Protein AF-A0A3D3BVU7-F1 (afdb_monomer_lite)

pLDDT: mean 93.95, std 6.25, range [63.25, 98.12]

Sequence (41 aa):
MKSKLEYIWLDGYQPSQSLRSKTRVESDFGGTLEECPMWSF

Secondary structure (DSSP, 8-state):
-EEEEEEEEE---SSS--EEEEEEEEES--S-STTS-----

Radius of gyration: 12.79 Å; chains: 1; bounding box: 23×13×36 Å

Structure (mmCIF, N/CA/C/O backbone):
data_AF-A0A3D3BVU7-F1
#
_entry.id   AF-A0A3D3BVU7-F1
#
loop_
_atom_site.group_PDB
_atom_site.id
_atom_site.type_symbol
_atom_site.label_atom_id
_atom_site.label_alt_id
_atom_site.label_comp_id
_atom_site.label_asym_id
_atom_site.label_entity_id
_atom_site.label_seq_id
_atom_site.pdbx_PDB_ins_code
_atom_site.Cartn_x
_atom_site.Cartn_y
_atom_site.Cartn_z
_atom_site.occupancy
_atom_site.B_iso_or_equiv
_atom_site.auth_seq_id
_atom_site.auth_comp_id
_atom_site.auth_asym_id
_atom_site.auth_atom_id
_atom_site.pdbx_PDB_model_num
ATOM 1 N N . MET A 1 1 ? -13.915 2.598 15.406 1.00 87.44 1 MET A N 1
ATOM 2 C CA . MET A 1 1 ? -13.978 3.710 14.403 1.00 87.44 1 MET A CA 1
ATOM 3 C C . MET A 1 1 ? -13.618 3.124 13.040 1.00 87.44 1 MET A C 1
ATOM 5 O O . MET A 1 1 ? -12.830 2.190 13.023 1.00 87.44 1 MET A O 1
ATOM 9 N N . LYS A 1 2 ? -14.204 3.581 11.922 1.00 94.12 2 LYS A N 1
ATOM 10 C CA . LYS A 1 2 ? -13.818 3.075 10.590 1.00 94.12 2 LYS A CA 1
ATOM 11 C C . LYS A 1 2 ? -12.727 3.949 9.981 1.00 94.12 2 LYS A C 1
ATOM 13 O O . LYS A 1 2 ? -12.893 5.166 9.933 1.00 94.12 2 LYS A O 1
ATOM 18 N N . SER A 1 3 ? -11.686 3.313 9.462 1.00 96.12 3 SER A N 1
ATOM 19 C CA . SER A 1 3 ? -10.561 3.946 8.776 1.00 96.12 3 SER A CA 1
ATOM 20 C C . SER A 1 3 ? -10.515 3.492 7.319 1.00 96.12 3 SER A C 1
ATOM 22 O O . SER A 1 3 ? -10.906 2.371 6.987 1.00 96.12 3 SER A O 1
ATOM 24 N N . LYS A 1 4 ? -10.060 4.377 6.430 1.00 96.69 4 LYS A N 1
ATOM 25 C CA . LYS A 1 4 ? -9.804 4.056 5.022 1.00 96.69 4 LYS A CA 1
ATOM 26 C C . LYS A 1 4 ? -8.300 3.910 4.829 1.00 96.69 4 LYS A C 1
ATOM 28 O O . LYS A 1 4 ? -7.570 4.856 5.102 1.00 96.69 4 LYS A O 1
ATOM 33 N N . LEU A 1 5 ? -7.864 2.746 4.364 1.00 96.31 5 LEU A N 1
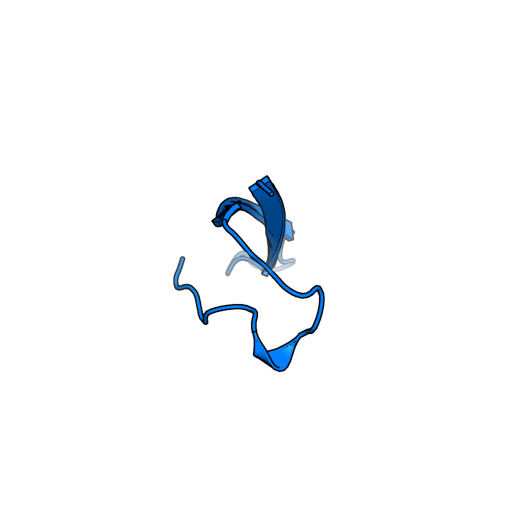ATOM 34 C CA . LEU A 1 5 ? -6.464 2.443 4.081 1.00 96.31 5 LEU A CA 1
ATOM 35 C C . LEU A 1 5 ? -6.282 2.391 2.565 1.00 96.31 5 LEU A C 1
ATOM 37 O O . LEU A 1 5 ? -6.848 1.513 1.913 1.00 96.31 5 LEU A O 1
ATOM 41 N N . GLU A 1 6 ? -5.528 3.330 2.000 1.00 96.88 6 GLU A N 1
ATOM 42 C CA . GLU A 1 6 ? -5.222 3.335 0.568 1.00 96.88 6 GLU A CA 1
ATOM 43 C C . GLU A 1 6 ? -3.942 2.538 0.318 1.00 96.88 6 GLU A C 1
ATOM 45 O O . GLU A 1 6 ? -2.848 2.953 0.696 1.00 96.88 6 GLU A O 1
ATOM 50 N N . TYR A 1 7 ? -4.085 1.378 -0.314 1.00 96.62 7 TYR A N 1
ATOM 51 C CA . TYR A 1 7 ? -2.959 0.548 -0.722 1.00 96.62 7 TYR A CA 1
ATOM 52 C C . TYR A 1 7 ? -2.537 0.979 -2.119 1.00 96.62 7 TYR A C 1
ATOM 54 O O . TYR A 1 7 ? -3.367 0.987 -3.024 1.00 96.62 7 TYR A O 1
ATOM 62 N N . ILE A 1 8 ? -1.261 1.317 -2.292 1.00 96.12 8 ILE A N 1
ATOM 63 C CA . ILE A 1 8 ? -0.691 1.817 -3.547 1.00 96.12 8 ILE A CA 1
ATOM 64 C C . ILE A 1 8 ? 0.450 0.888 -3.969 1.00 96.12 8 ILE A C 1
ATOM 66 O O . ILE A 1 8 ? 1.261 0.489 -3.136 1.00 96.12 8 ILE A O 1
ATOM 70 N N . TRP A 1 9 ? 0.517 0.533 -5.251 1.00 95.69 9 TRP A N 1
ATOM 71 C CA . TRP A 1 9 ? 1.595 -0.282 -5.819 1.00 95.69 9 TRP A CA 1
ATOM 72 C C . TRP A 1 9 ? 1.869 0.092 -7.281 1.00 95.69 9 TRP A C 1
ATOM 74 O O . TRP A 1 9 ? 1.104 0.833 -7.899 1.00 95.69 9 TRP A O 1
ATOM 84 N N . LEU A 1 10 ? 2.978 -0.407 -7.829 1.00 96.19 10 LEU A N 1
ATOM 85 C CA . LEU A 1 10 ? 3.322 -0.271 -9.246 1.00 96.19 10 LEU A CA 1
ATOM 86 C C . LEU A 1 10 ? 2.806 -1.480 -10.028 1.00 96.19 10 LEU A C 1
ATOM 88 O O . LEU A 1 10 ? 2.899 -2.612 -9.553 1.00 96.19 10 LEU A O 1
ATOM 92 N N . ASP A 1 11 ? 2.268 -1.251 -11.223 1.00 95.75 11 ASP A N 1
ATOM 93 C CA . ASP A 1 11 ? 1.907 -2.339 -12.131 1.00 95.75 11 ASP A CA 1
ATOM 94 C C . ASP A 1 11 ? 3.126 -2.965 -12.835 1.00 95.75 11 ASP A C 1
ATOM 96 O O . ASP A 1 11 ? 4.276 -2.597 -12.606 1.00 95.75 11 ASP A O 1
ATOM 100 N N . GLY A 1 12 ? 2.875 -3.966 -13.680 1.00 96.19 12 GLY A N 1
ATOM 101 C CA . GLY A 1 12 ? 3.909 -4.646 -14.463 1.00 96.19 12 GLY A CA 1
ATOM 102 C C . GLY A 1 12 ? 4.148 -4.057 -15.857 1.00 96.19 12 GLY A C 1
ATOM 103 O O . GLY A 1 12 ? 4.760 -4.740 -16.677 1.00 96.19 12 GLY A O 1
ATOM 104 N N . TYR A 1 13 ? 3.628 -2.865 -16.178 1.00 97.12 13 TYR A N 1
ATOM 105 C CA . TYR A 1 13 ? 3.724 -2.327 -17.538 1.00 97.12 13 TYR A CA 1
ATOM 106 C C . TYR A 1 13 ? 5.155 -1.875 -17.879 1.00 97.12 13 TYR A C 1
ATOM 108 O O . TYR A 1 13 ? 5.895 -1.376 -17.031 1.00 97.12 13 TYR A O 1
ATOM 116 N N . GLN A 1 14 ? 5.544 -2.048 -19.146 1.00 95.81 14 GLN A N 1
ATOM 117 C CA . GLN A 1 14 ? 6.841 -1.638 -19.692 1.00 95.81 14 GLN A CA 1
ATOM 118 C C . GLN A 1 14 ? 6.637 -0.717 -20.908 1.0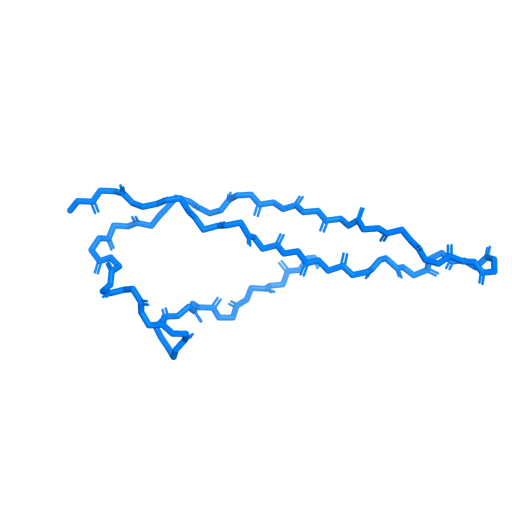0 95.81 14 GLN A C 1
ATOM 120 O O . GLN A 1 14 ? 5.674 -0.907 -21.651 1.00 95.81 14 GLN A O 1
ATOM 125 N N . PRO A 1 15 ? 7.522 0.274 -21.151 1.00 96.19 15 PRO A N 1
ATOM 126 C CA . PRO A 1 15 ? 8.804 0.520 -20.474 1.00 96.19 15 PRO A CA 1
ATOM 127 C C . PRO A 1 15 ? 8.685 1.259 -19.133 1.00 96.19 15 PRO A C 1
ATOM 129 O O . PRO A 1 15 ? 9.682 1.414 -18.434 1.00 96.19 15 PRO A O 1
ATOM 132 N N . SER A 1 16 ? 7.497 1.744 -18.775 1.00 96.88 16 SER A N 1
ATOM 133 C CA . SER A 1 16 ? 7.287 2.537 -17.563 1.00 96.88 16 SER A CA 1
ATOM 134 C C . SER A 1 16 ? 6.066 2.046 -16.809 1.00 96.88 16 SER A C 1
ATOM 136 O O . SER A 1 16 ? 4.988 1.944 -17.382 1.00 96.88 16 SER A O 1
ATOM 138 N N . GLN A 1 17 ? 6.239 1.781 -15.521 1.00 98.12 17 GLN A N 1
ATOM 139 C CA . GLN A 1 17 ? 5.161 1.322 -14.655 1.00 98.12 17 GLN A CA 1
ATOM 140 C C . GLN A 1 17 ? 4.223 2.477 -14.301 1.00 98.12 17 GLN A C 1
ATOM 142 O O . GLN A 1 17 ? 4.648 3.631 -14.201 1.00 98.12 17 GLN A O 1
ATOM 147 N N . SER A 1 18 ? 2.957 2.155 -14.059 1.00 97.75 18 SER A N 1
ATOM 148 C CA . SER A 1 18 ? 1.970 3.102 -13.540 1.00 97.75 18 SER A CA 1
ATOM 149 C C . SER A 1 18 ? 1.595 2.784 -12.096 1.00 97.75 18 SER A C 1
ATOM 151 O O . SER A 1 18 ? 1.635 1.632 -11.659 1.00 97.75 18 SER A O 1
ATOM 153 N N . LEU A 1 19 ? 1.191 3.817 -11.353 1.00 97.31 19 LEU A N 1
ATOM 154 C CA . LEU A 1 19 ? 0.616 3.647 -10.022 1.00 97.31 19 LEU A CA 1
ATOM 155 C C . LEU A 1 19 ? -0.781 3.028 -10.122 1.00 97.31 19 LEU A C 1
ATOM 157 O O . LEU A 1 19 ? -1.608 3.416 -10.950 1.00 97.31 19 LEU A O 1
ATOM 161 N N . ARG A 1 20 ? -1.047 2.080 -9.233 1.00 97.00 20 ARG A N 1
ATOM 162 C CA . ARG A 1 20 ? -2.348 1.454 -9.007 1.00 97.00 20 ARG A CA 1
ATOM 163 C C . ARG A 1 20 ? -2.698 1.618 -7.541 1.00 97.00 20 ARG A C 1
ATOM 165 O O . ARG A 1 20 ? -1.804 1.659 -6.695 1.00 97.00 20 ARG A O 1
ATOM 172 N N . SER A 1 21 ? -3.987 1.700 -7.241 1.00 97.00 21 SER A N 1
ATOM 173 C CA . SER A 1 21 ? -4.425 1.772 -5.857 1.00 97.00 21 SER A CA 1
ATOM 174 C C . SER A 1 21 ? -5.775 1.108 -5.621 1.00 97.00 21 SER A C 1
ATOM 176 O O . SER A 1 21 ? -6.535 0.836 -6.556 1.00 97.00 21 SER A O 1
ATOM 178 N N . LYS A 1 22 ? -6.045 0.803 -4.350 1.00 96.38 22 LYS A N 1
ATOM 179 C CA . LYS A 1 22 ? -7.348 0.357 -3.858 1.00 96.38 22 LYS A CA 1
ATOM 180 C C . LYS A 1 22 ? -7.530 0.749 -2.398 1.00 96.38 22 LYS A C 1
ATOM 182 O O . LYS A 1 22 ? -6.589 0.686 -1.606 1.00 96.38 22 LYS A O 1
ATOM 187 N N . THR A 1 23 ? -8.771 1.038 -2.029 1.00 96.88 23 THR A N 1
ATOM 188 C CA . THR A 1 23 ? -9.128 1.368 -0.650 1.00 96.88 23 THR A CA 1
ATOM 189 C C . THR A 1 23 ? -9.615 0.131 0.109 1.00 96.88 23 THR A C 1
ATOM 191 O O . THR A 1 23 ? -10.570 -0.527 -0.309 1.00 96.88 23 THR A O 1
ATOM 194 N N . ARG A 1 24 ? -9.016 -0.156 1.271 1.00 95.12 24 ARG A N 1
ATOM 195 C CA . ARG A 1 24 ? -9.588 -1.029 2.311 1.00 95.12 24 ARG A CA 1
ATOM 196 C C . ARG A 1 24 ? -10.376 -0.181 3.296 1.00 95.12 24 ARG A C 1
ATOM 198 O O . ARG A 1 24 ? -9.889 0.865 3.716 1.00 95.12 24 ARG A O 1
ATOM 205 N N . VAL A 1 25 ? -11.544 -0.643 3.726 1.00 95.50 25 VAL A N 1
ATOM 206 C CA . VAL A 1 25 ? -12.224 -0.066 4.894 1.00 95.50 25 VAL A CA 1
ATOM 207 C C . VAL A 1 25 ? -11.998 -1.006 6.067 1.00 95.50 25 VAL A C 1
ATOM 209 O O . VAL A 1 25 ? -12.466 -2.138 6.021 1.00 95.50 25 VAL A O 1
ATOM 212 N N . GLU A 1 26 ? -11.287 -0.538 7.089 1.00 95.31 26 GLU A N 1
ATOM 213 C CA . GLU A 1 26 ? -10.914 -1.332 8.263 1.00 95.31 26 GLU A CA 1
ATOM 214 C C . GLU A 1 26 ? -11.547 -0.744 9.529 1.00 95.31 26 GLU A C 1
ATOM 216 O O . GLU A 1 26 ? -11.673 0.479 9.671 1.00 95.31 26 GLU A O 1
ATOM 221 N N . SER A 1 27 ? -11.993 -1.609 10.436 1.00 95.88 27 SER A N 1
ATOM 222 C CA . SER A 1 27 ? -12.488 -1.207 11.755 1.00 95.88 27 SER A CA 1
ATOM 223 C C . SER A 1 27 ? -11.378 -1.321 12.788 1.00 95.88 27 SER A C 1
ATOM 225 O O . SER A 1 27 ? -10.626 -2.284 12.774 1.00 95.88 27 SER A O 1
ATOM 227 N N . ASP A 1 28 ? -11.315 -0.350 13.698 1.00 92.44 28 ASP A N 1
ATOM 228 C CA . ASP A 1 28 ? -10.446 -0.392 14.885 1.00 92.44 28 ASP A CA 1
ATOM 229 C C . ASP A 1 28 ? -8.941 -0.438 14.563 1.00 92.44 28 ASP A C 1
ATOM 231 O O . ASP A 1 28 ? -8.136 -0.973 15.315 1.00 92.44 28 ASP A O 1
ATOM 235 N N . PHE A 1 29 ? -8.565 0.193 13.448 1.00 94.19 29 PHE A N 1
ATOM 236 C CA . PHE A 1 29 ? -7.177 0.421 13.053 1.00 94.19 29 PHE A CA 1
ATOM 237 C C . PHE A 1 29 ? -6.499 1.449 13.973 1.00 94.19 29 PHE A C 1
ATOM 239 O O . PHE A 1 29 ? -6.975 2.584 14.080 1.00 94.19 29 PHE A O 1
ATOM 246 N N . GLY A 1 3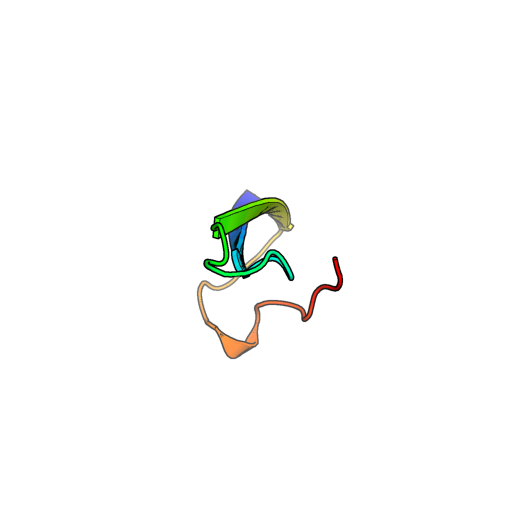0 ? -5.389 1.067 14.608 1.00 94.38 30 GLY A N 1
ATOM 247 C CA . GLY A 1 30 ? -4.644 1.863 15.586 1.00 94.38 30 GLY A CA 1
ATOM 248 C C . GLY A 1 30 ? -3.674 2.879 14.980 1.00 94.38 30 GLY A C 1
ATOM 249 O O . GLY A 1 30 ? -3.159 3.732 15.702 1.00 94.38 30 GLY A O 1
ATOM 250 N N . GLY A 1 31 ? -3.472 2.860 13.658 1.00 93.75 31 GLY A N 1
ATOM 251 C CA . GLY A 1 31 ? -2.719 3.895 12.939 1.00 93.75 31 GLY A CA 1
ATOM 252 C C . GLY A 1 31 ? -1.241 3.581 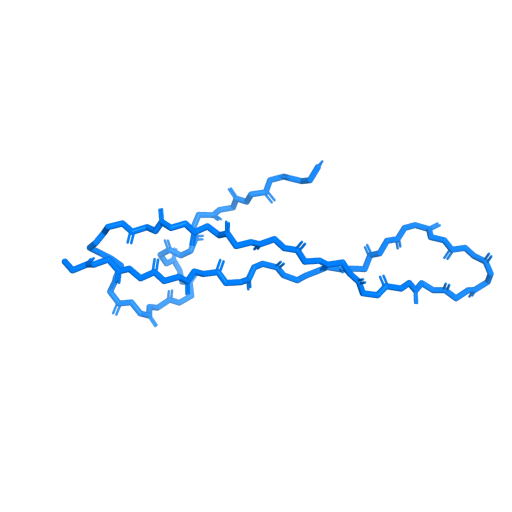12.707 1.00 93.75 31 GLY A C 1
ATOM 253 O O . GLY A 1 31 ? -0.513 4.461 12.248 1.00 93.75 31 GLY A O 1
ATOM 254 N N . THR A 1 32 ? -0.792 2.363 13.010 1.00 96.38 32 THR A N 1
ATOM 255 C CA . THR A 1 32 ? 0.598 1.928 12.804 1.00 96.38 32 THR A CA 1
ATOM 256 C C . THR A 1 32 ? 0.749 1.131 11.509 1.00 96.38 32 THR A C 1
ATOM 258 O O . THR A 1 32 ? -0.221 0.610 10.957 1.00 96.38 32 THR A O 1
ATOM 261 N N . LEU A 1 33 ? 1.974 1.055 10.985 1.00 92.62 33 LEU A N 1
ATOM 262 C CA . LEU A 1 33 ? 2.245 0.326 9.746 1.00 92.62 33 LEU A CA 1
ATOM 263 C C . LEU A 1 33 ? 2.167 -1.189 9.962 1.00 92.62 33 LEU A C 1
ATOM 265 O O . LEU A 1 33 ? 1.725 -1.918 9.081 1.00 92.62 33 LEU A O 1
ATOM 269 N N . GLU A 1 34 ? 2.585 -1.655 11.134 1.00 95.44 34 GLU A N 1
ATOM 270 C CA . GLU A 1 34 ? 2.635 -3.065 11.517 1.00 95.44 34 GLU A CA 1
ATOM 271 C C . GLU A 1 34 ? 1.237 -3.693 11.595 1.00 95.44 34 GLU A C 1
ATOM 273 O O . GLU A 1 34 ? 1.075 -4.891 11.370 1.00 95.44 34 GLU A O 1
ATOM 278 N N . GLU A 1 35 ? 0.221 -2.879 11.880 1.00 94.19 35 GLU A N 1
ATOM 279 C CA . GLU A 1 35 ? -1.185 -3.284 11.902 1.00 94.19 35 GLU A CA 1
ATOM 280 C C . GLU A 1 35 ? -1.816 -3.352 10.507 1.00 94.19 35 GLU A C 1
ATOM 282 O O . GLU A 1 35 ? -2.909 -3.902 10.362 1.00 94.19 35 GLU A O 1
ATOM 287 N N . CYS A 1 36 ? -1.165 -2.811 9.469 1.00 94.81 36 CYS A N 1
ATOM 288 C CA . CYS A 1 36 ? -1.678 -2.888 8.105 1.00 94.81 36 CYS A CA 1
ATOM 289 C C . CYS A 1 36 ? -1.602 -4.341 7.609 1.00 94.81 36 CYS A C 1
ATOM 291 O O . CYS A 1 36 ? -0.504 -4.854 7.374 1.00 94.81 36 CYS A O 1
ATOM 293 N N . PRO A 1 37 ? -2.739 -5.022 7.370 1.00 92.44 37 PRO A N 1
ATOM 294 C CA . PRO A 1 37 ? -2.707 -6.386 6.871 1.00 92.44 37 PRO A CA 1
ATOM 295 C C . PRO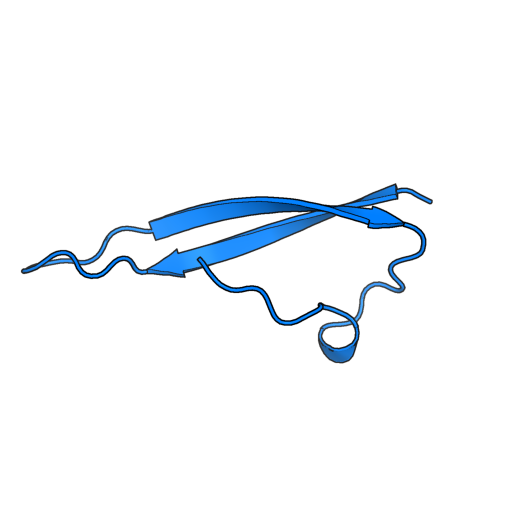 A 1 37 ? -2.060 -6.421 5.485 1.00 92.44 37 PRO A C 1
ATOM 297 O O . PRO A 1 37 ? -2.379 -5.599 4.617 1.00 92.44 37 PRO A O 1
ATOM 300 N N . MET A 1 38 ? -1.190 -7.406 5.252 1.00 92.75 38 MET A N 1
ATOM 301 C CA . MET A 1 38 ? -0.706 -7.684 3.902 1.00 92.75 38 MET A CA 1
ATOM 302 C C . MET A 1 38 ? -1.892 -7.992 2.995 1.00 92.75 38 MET A C 1
ATOM 304 O O . MET A 1 38 ? -2.806 -8.738 3.353 1.00 92.75 38 MET A O 1
ATOM 308 N N . TRP A 1 39 ? -1.873 -7.410 1.802 1.00 89.56 39 TRP A N 1
ATOM 309 C CA . TRP A 1 39 ? -2.948 -7.566 0.839 1.00 89.56 39 TRP A CA 1
ATOM 310 C C . TRP A 1 39 ? -2.363 -7.858 -0.536 1.00 89.56 39 TRP A C 1
ATOM 312 O O . TRP A 1 39 ? -1.430 -7.193 -0.975 1.00 89.56 39 TRP A O 1
ATOM 322 N N . SER A 1 40 ? -2.917 -8.853 -1.219 1.00 73.56 40 SER A N 1
ATOM 323 C CA . SER A 1 40 ? -2.608 -9.166 -2.611 1.00 73.56 40 SER A CA 1
ATOM 324 C C . SER A 1 40 ? -3.482 -8.368 -3.571 1.00 73.56 40 SER A C 1
ATOM 326 O O . SER A 1 40 ? -4.622 -8.024 -3.243 1.00 73.56 40 SER A O 1
ATOM 328 N N . PHE A 1 41 ? -2.933 -8.070 -4.745 1.00 63.25 41 PHE A N 1
ATOM 329 C CA . PHE A 1 41 ? -3.643 -7.592 -5.931 1.00 63.25 41 PHE A CA 1
ATOM 330 C C . PHE A 1 41 ? -3.928 -8.759 -6.876 1.00 63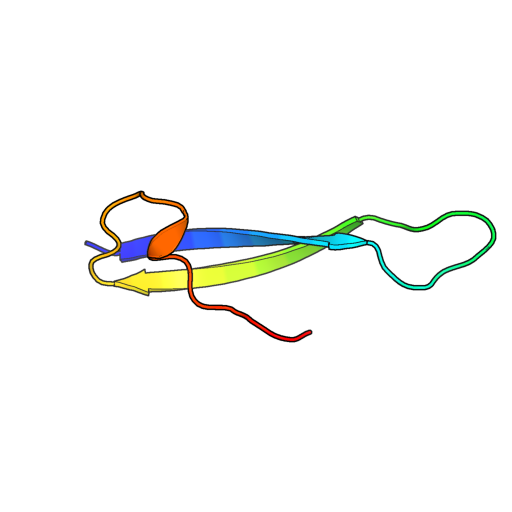.25 41 PHE A C 1
ATOM 332 O O . PHE A 1 41 ? -3.089 -9.686 -6.930 1.00 63.25 41 PHE A O 1
#

Foldseek 3Di:
DKDKDKDWDWDPDPPDTDIDIDIDIDPPDPPDPVSDDDDDD